Protein AF-A0AA39X619-F1 (afdb_monomer)

Secondary structure (DSSP, 8-state):
-HHHHHHHHHHHHHHHHHHHHHHTS--PPTTS-B-GGGTT-TTTTHHHHHHHHHHHS-HHHHHHHHHHHTT-SEEEE-----TTPPPEEEE--HHHHHHHHHT-TTT--S-HHHHHHHTTT-TTSGGG--S-HHHHHHTT-

Mean predicted aligned error: 6.31 Å

Nearest PDB structures (foldseek):
  7wzm-assembly1_A  TM=6.888E-01  e=2.756E-01  Streptomyces avermitilis

Structure (mmCIF, N/CA/C/O backbone):
data_AF-A0AA39X619-F1
#
_entry.id   AF-A0AA39X619-F1
#
loop_
_atom_site.group_PDB
_atom_site.id
_atom_site.type_symbol
_atom_site.label_atom_id
_atom_site.label_alt_id
_atom_site.label_comp_id
_atom_site.label_asym_id
_atom_site.label_entity_id
_atom_site.label_seq_id
_atom_site.pdbx_PDB_ins_code
_atom_site.Cartn_x
_atom_site.Cartn_y
_atom_site.Cartn_z
_atom_site.occupancy
_atom_site.B_iso_or_equiv
_atom_site.auth_seq_id
_atom_site.auth_comp_id
_atom_site.auth_asym_id
_atom_site.auth_atom_id
_atom_site.pdbx_PDB_model_num
ATOM 1 N N . MET A 1 1 ? 35.551 17.138 -31.105 1.00 70.56 1 MET A N 1
ATOM 2 C CA . MET A 1 1 ? 35.172 17.693 -29.784 1.00 70.56 1 MET A CA 1
ATOM 3 C C . MET A 1 1 ? 33.668 17.947 -29.674 1.00 70.56 1 MET A C 1
ATOM 5 O O . MET A 1 1 ? 33.064 17.443 -28.742 1.00 70.56 1 MET A O 1
ATOM 9 N N . ALA A 1 2 ? 33.024 18.641 -30.622 1.00 79.94 2 ALA A N 1
ATOM 10 C CA . ALA A 1 2 ? 31.563 18.831 -30.588 1.00 79.94 2 ALA A CA 1
ATOM 11 C C . ALA A 1 2 ? 30.763 17.514 -30.719 1.00 79.94 2 ALA A C 1
ATOM 13 O O . ALA A 1 2 ? 29.809 17.290 -29.982 1.00 79.94 2 ALA A O 1
ATOM 14 N N . SER A 1 3 ? 31.199 16.600 -31.594 1.00 82.56 3 SER A N 1
ATOM 15 C CA . SER A 1 3 ? 30.566 15.285 -31.784 1.00 82.56 3 SER A CA 1
ATOM 16 C C . SER A 1 3 ? 30.635 14.392 -30.539 1.00 82.56 3 SER A C 1
ATOM 18 O O . SER A 1 3 ? 29.656 13.738 -30.197 1.00 82.56 3 SER A O 1
ATOM 20 N N . THR A 1 4 ? 31.760 14.400 -29.818 1.00 89.94 4 THR A N 1
ATOM 21 C CA . THR A 1 4 ? 31.932 13.627 -28.579 1.00 89.94 4 THR A CA 1
ATOM 22 C C . THR A 1 4 ? 31.054 14.160 -27.448 1.00 89.94 4 THR A C 1
ATOM 24 O O . THR A 1 4 ? 30.480 13.365 -26.715 1.00 89.94 4 THR A O 1
ATOM 27 N N . ILE A 1 5 ? 30.891 15.485 -27.343 1.00 92.81 5 ILE A N 1
ATOM 28 C CA . ILE A 1 5 ? 29.998 16.123 -26.358 1.00 92.81 5 ILE A CA 1
ATOM 29 C C . ILE A 1 5 ? 28.525 15.804 -26.662 1.00 92.81 5 ILE A C 1
ATOM 31 O O . ILE A 1 5 ? 27.747 15.527 -25.755 1.00 92.81 5 ILE A O 1
ATOM 35 N N . LEU A 1 6 ? 28.130 15.796 -27.939 1.00 93.75 6 LEU A N 1
ATOM 36 C CA . LEU A 1 6 ? 26.762 15.442 -28.327 1.00 93.75 6 LEU A CA 1
ATOM 37 C C . LEU A 1 6 ? 26.424 13.989 -27.950 1.00 93.75 6 LEU A C 1
ATOM 39 O O . LEU A 1 6 ? 25.351 13.720 -27.411 1.00 93.75 6 LEU A O 1
ATOM 43 N N . ILE A 1 7 ? 27.356 13.060 -28.192 1.00 94.75 7 ILE A N 1
ATOM 44 C CA . ILE A 1 7 ? 27.177 11.642 -27.854 1.00 94.75 7 ILE A CA 1
ATOM 45 C C . ILE A 1 7 ? 27.055 11.457 -26.337 1.00 94.75 7 ILE A C 1
ATOM 47 O O . ILE A 1 7 ? 26.172 10.725 -25.898 1.00 94.75 7 ILE A O 1
ATOM 51 N N . THR A 1 8 ? 27.880 12.128 -25.525 1.00 95.31 8 THR A N 1
ATOM 52 C CA . THR A 1 8 ? 27.805 11.999 -24.058 1.00 95.31 8 THR A CA 1
ATOM 53 C C . THR A 1 8 ? 26.515 12.573 -23.477 1.00 95.31 8 THR A C 1
ATOM 55 O O . THR A 1 8 ? 25.942 11.990 -22.558 1.00 95.31 8 THR A O 1
ATOM 58 N N . ILE A 1 9 ? 26.013 13.685 -24.020 1.00 96.00 9 ILE A N 1
ATOM 59 C CA . ILE A 1 9 ? 24.719 14.245 -23.607 1.00 96.00 9 ILE A CA 1
ATOM 60 C C . ILE A 1 9 ? 23.586 13.275 -23.956 1.00 96.00 9 ILE A C 1
ATOM 62 O O . ILE A 1 9 ? 22.710 13.024 -23.126 1.00 96.00 9 ILE A O 1
ATOM 66 N N . LEU A 1 10 ? 23.612 12.694 -25.159 1.00 96.31 10 LEU A N 1
ATOM 67 C CA . LEU A 1 10 ? 22.587 11.751 -25.597 1.00 96.31 10 LEU A CA 1
ATOM 68 C C . LEU A 1 10 ? 22.575 10.481 -24.734 1.00 96.31 10 LEU A C 1
ATOM 70 O O . LEU A 1 10 ? 21.505 10.032 -24.324 1.00 96.31 10 LEU A O 1
ATOM 74 N N . THR A 1 11 ? 23.743 9.919 -24.409 1.00 95.69 11 THR A N 1
ATOM 75 C CA . THR A 1 11 ? 23.822 8.726 -23.553 1.00 95.69 11 THR A CA 1
ATOM 76 C C . THR A 1 11 ? 23.338 9.010 -22.134 1.00 95.69 11 THR A C 1
ATOM 78 O O . THR A 1 11 ? 22.587 8.203 -21.586 1.00 95.69 11 THR A O 1
ATOM 81 N N . 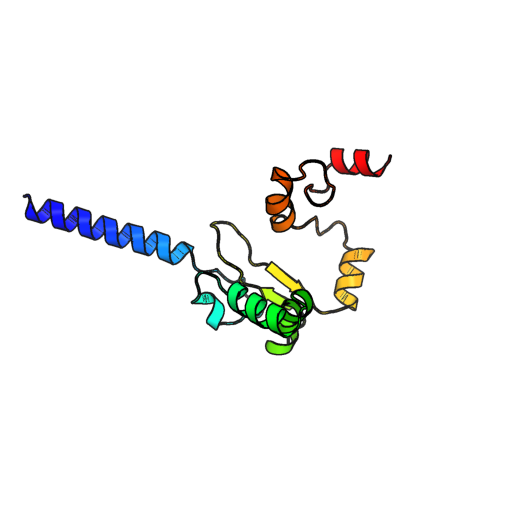LEU A 1 12 ? 23.681 10.168 -21.558 1.00 96.31 12 LEU A N 1
ATOM 82 C CA . LEU A 1 12 ? 23.172 10.592 -20.249 1.00 96.31 12 LEU A CA 1
ATOM 83 C C . LEU A 1 12 ? 21.654 10.779 -20.256 1.00 96.31 12 LEU A C 1
ATOM 85 O O . LEU A 1 12 ? 20.982 10.336 -19.326 1.00 96.31 12 LEU A O 1
ATOM 89 N N . LEU A 1 13 ? 21.098 11.380 -21.310 1.00 96.50 13 LEU A N 1
ATOM 90 C CA . LEU A 1 13 ? 19.654 11.565 -21.443 1.00 96.50 13 LEU A CA 1
ATOM 91 C C . LEU A 1 13 ? 18.919 10.218 -21.527 1.00 96.50 13 LEU A C 1
ATOM 93 O O . LEU A 1 13 ? 17.910 10.017 -20.850 1.00 96.50 13 LEU A O 1
ATOM 97 N N . ILE A 1 14 ? 19.438 9.268 -22.308 1.00 95.94 14 ILE A N 1
ATOM 98 C CA . ILE A 1 14 ? 18.871 7.915 -22.412 1.00 95.94 14 ILE A CA 1
ATOM 99 C C . ILE A 1 14 ? 18.977 7.179 -21.067 1.00 95.94 14 ILE A C 1
ATOM 101 O O . ILE A 1 14 ? 18.010 6.570 -20.607 1.00 95.94 14 ILE A O 1
ATOM 105 N N . ALA A 1 15 ? 20.120 7.263 -20.386 1.00 94.62 15 ALA A N 1
ATOM 106 C CA . ALA A 1 15 ? 20.297 6.647 -19.072 1.00 94.62 15 ALA A CA 1
ATOM 107 C C . ALA A 1 15 ? 19.33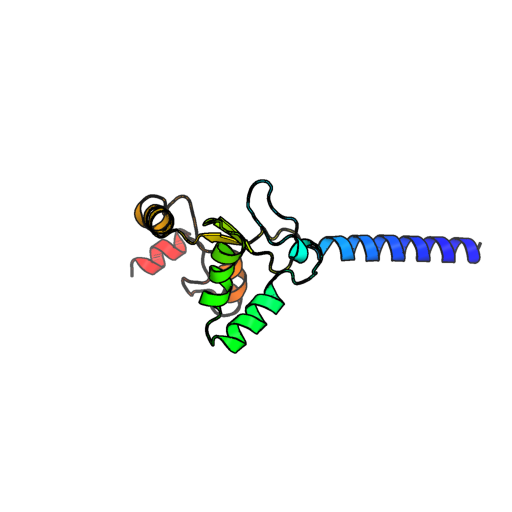5 7.243 -18.028 1.00 94.62 15 ALA A C 1
ATOM 109 O O . ALA A 1 15 ? 18.700 6.512 -17.270 1.00 94.62 15 ALA A O 1
ATOM 110 N N . PHE A 1 16 ? 19.166 8.566 -18.024 1.00 94.75 16 PHE A N 1
ATOM 111 C CA . PHE A 1 16 ? 18.264 9.254 -17.107 1.00 94.75 16 PHE A CA 1
ATOM 112 C C . PHE A 1 16 ? 16.797 8.905 -17.373 1.00 94.75 16 PHE A C 1
ATOM 114 O O . PHE A 1 16 ? 16.071 8.527 -16.454 1.00 94.75 16 PHE A O 1
ATOM 121 N N . THR A 1 17 ? 16.359 8.962 -18.633 1.00 92.31 17 THR A N 1
ATOM 122 C CA . THR A 1 17 ? 14.980 8.614 -19.006 1.00 92.31 17 THR A CA 1
ATOM 123 C C . THR A 1 17 ? 14.652 7.152 -18.719 1.00 92.31 17 THR A C 1
ATOM 125 O O . THR A 1 17 ? 13.589 6.874 -18.170 1.00 92.31 17 THR A O 1
ATOM 128 N N . THR A 1 18 ? 15.564 6.215 -18.992 1.00 90.56 18 THR A N 1
ATOM 129 C CA . THR A 1 18 ? 15.360 4.793 -18.658 1.00 90.56 18 THR A CA 1
ATOM 130 C C . THR A 1 18 ? 15.338 4.545 -17.149 1.00 90.56 18 THR A C 1
ATOM 132 O O . THR A 1 18 ? 14.521 3.751 -16.678 1.00 90.56 18 THR A O 1
ATOM 135 N N . TYR A 1 19 ? 16.172 5.243 -16.372 1.00 89.69 19 TYR A N 1
ATOM 136 C CA . TYR A 1 19 ? 16.134 5.195 -14.909 1.00 89.69 19 TYR A CA 1
ATOM 137 C C . TYR A 1 19 ? 14.796 5.704 -14.358 1.00 89.69 19 TYR A C 1
ATOM 139 O O . TYR A 1 19 ? 14.180 5.025 -13.534 1.00 89.69 19 TYR A O 1
ATOM 147 N N . LEU A 1 20 ? 14.309 6.851 -14.847 1.00 87.25 20 LEU A N 1
ATOM 148 C CA . LEU A 1 20 ? 12.990 7.371 -14.480 1.00 87.25 20 LEU A CA 1
ATOM 149 C C . LEU A 1 20 ? 11.903 6.365 -14.848 1.00 87.25 20 LEU A C 1
ATOM 151 O O . LEU A 1 20 ? 11.110 6.009 -13.983 1.00 87.25 20 LEU A O 1
ATOM 155 N N . PHE A 1 21 ? 11.920 5.855 -16.084 1.00 85.69 21 PHE A N 1
ATOM 156 C CA . PHE A 1 21 ? 10.922 4.922 -16.602 1.00 85.69 21 PHE A CA 1
ATOM 157 C C . PHE A 1 21 ? 10.810 3.653 -15.750 1.00 85.69 21 PHE A C 1
ATOM 159 O O . PHE A 1 21 ? 9.707 3.234 -15.409 1.00 85.69 21 PHE A O 1
ATOM 166 N N . LYS A 1 22 ? 11.942 3.084 -15.312 1.00 83.44 22 LYS A N 1
ATOM 167 C CA . LYS A 1 22 ? 11.953 1.914 -14.419 1.00 83.44 22 LYS A CA 1
ATOM 168 C C . LYS A 1 22 ? 11.281 2.177 -13.068 1.00 83.44 22 LYS A C 1
ATOM 170 O O . LYS A 1 22 ? 10.694 1.255 -12.515 1.00 83.44 22 LYS A O 1
ATOM 175 N N . ARG A 1 23 ? 11.322 3.409 -12.545 1.00 82.38 23 ARG A N 1
ATOM 176 C CA . ARG A 1 23 ? 10.687 3.759 -11.258 1.00 82.38 23 ARG A CA 1
ATOM 177 C C . ARG A 1 23 ? 9.165 3.898 -11.336 1.00 82.38 23 ARG A C 1
ATOM 179 O O . ARG A 1 23 ? 8.527 3.873 -10.286 1.00 82.38 23 ARG A O 1
ATOM 186 N N . LEU A 1 24 ? 8.586 4.026 -12.535 1.00 80.38 24 LEU A N 1
ATOM 187 C CA . LEU A 1 24 ? 7.126 4.047 -12.695 1.00 80.38 24 LEU A CA 1
ATOM 188 C C . LEU A 1 24 ? 6.492 2.664 -12.501 1.00 80.38 24 LEU A C 1
ATOM 190 O O . LEU A 1 24 ? 5.295 2.582 -12.231 1.00 80.38 24 LEU A O 1
ATOM 194 N N . PHE A 1 25 ? 7.263 1.582 -12.633 1.00 83.06 25 PHE A N 1
ATOM 195 C CA . PHE A 1 25 ? 6.723 0.234 -12.492 1.00 83.06 25 PHE A CA 1
ATOM 196 C C . PHE A 1 25 ? 6.635 -0.191 -11.024 1.00 83.06 25 PHE A C 1
ATOM 198 O O . PHE A 1 25 ? 7.554 0.076 -10.245 1.00 83.06 25 PHE A O 1
ATOM 205 N N . PRO A 1 26 ? 5.538 -0.859 -10.630 1.00 79.19 26 PRO A N 1
ATOM 206 C CA . PRO A 1 26 ? 5.370 -1.356 -9.275 1.00 79.19 26 PRO A CA 1
ATOM 207 C C . PRO A 1 26 ? 6.347 -2.496 -8.975 1.00 79.19 26 PRO A C 1
ATOM 209 O O . PRO A 1 26 ? 6.526 -3.404 -9.785 1.00 79.19 26 PRO A O 1
ATOM 212 N N . VAL A 1 27 ? 6.942 -2.464 -7.780 1.00 83.06 27 VAL A N 1
ATOM 213 C CA . VAL A 1 27 ? 7.777 -3.551 -7.256 1.00 83.06 27 VAL A CA 1
ATOM 214 C C . VAL A 1 27 ? 6.918 -4.397 -6.310 1.00 83.06 27 VAL A C 1
ATOM 216 O O . VAL A 1 27 ? 6.535 -3.897 -5.249 1.00 83.06 27 VAL A O 1
ATOM 219 N N . PRO A 1 28 ? 6.564 -5.641 -6.677 1.00 87.88 28 PRO A N 1
ATOM 220 C CA . PRO A 1 28 ? 5.746 -6.496 -5.827 1.00 87.88 28 PRO A CA 1
ATOM 221 C C . PRO A 1 28 ? 6.548 -7.018 -4.628 1.00 87.88 28 PRO A C 1
ATOM 223 O O . PRO A 1 28 ? 7.750 -7.272 -4.723 1.00 87.88 28 PRO A O 1
ATOM 226 N N . LEU A 1 29 ? 5.865 -7.235 -3.506 1.00 88.94 29 LEU A N 1
ATOM 227 C CA . LEU A 1 29 ? 6.407 -7.960 -2.361 1.00 88.94 29 LEU A CA 1
ATOM 228 C C . LEU A 1 29 ? 6.618 -9.440 -2.717 1.00 88.94 29 LEU A C 1
ATOM 230 O O . LEU A 1 29 ? 5.808 -10.017 -3.450 1.00 88.94 29 LEU A O 1
ATOM 234 N N . PRO A 1 30 ? 7.668 -10.087 -2.191 1.00 87.62 30 PRO A N 1
ATOM 235 C CA . PRO A 1 30 ? 7.828 -11.526 -2.341 1.00 87.62 30 PRO A CA 1
ATOM 236 C C . PRO A 1 30 ? 6.705 -12.277 -1.603 1.00 87.62 30 PRO A C 1
ATOM 238 O O . PRO A 1 30 ? 6.116 -11.764 -0.654 1.00 87.62 30 PRO A O 1
ATOM 241 N N . ALA A 1 31 ? 6.425 -13.507 -2.036 1.00 90.38 31 ALA A N 1
ATOM 242 C CA . ALA A 1 31 ? 5.475 -14.454 -1.433 1.00 90.38 31 ALA A CA 1
ATOM 243 C C . ALA A 1 31 ? 3.970 -14.112 -1.489 1.00 90.38 31 ALA A C 1
ATOM 245 O O . ALA A 1 31 ? 3.162 -15.026 -1.344 1.00 90.38 31 ALA A O 1
ATOM 246 N N . ILE A 1 32 ? 3.561 -12.864 -1.751 1.00 93.38 32 ILE A N 1
ATOM 247 C CA . ILE A 1 32 ? 2.133 -12.520 -1.882 1.00 93.38 32 ILE A CA 1
ATOM 248 C C . ILE A 1 32 ? 1.710 -12.550 -3.365 1.00 93.38 32 ILE A C 1
ATOM 250 O O . ILE A 1 32 ? 2.349 -11.887 -4.192 1.00 93.38 32 ILE A O 1
ATOM 254 N N . PRO A 1 33 ? 0.630 -13.266 -3.735 1.00 94.25 33 PRO A N 1
ATOM 255 C CA . PRO A 1 33 ? 0.137 -13.307 -5.110 1.00 94.25 33 PRO A CA 1
ATOM 256 C C . PRO A 1 33 ? -0.209 -11.922 -5.663 1.00 94.25 33 PRO A C 1
ATOM 258 O O . PRO A 1 33 ? -0.777 -11.080 -4.969 1.00 94.25 33 PRO A O 1
ATOM 261 N N . HIS A 1 34 ? 0.109 -11.693 -6.933 1.00 92.38 34 HIS A N 1
ATOM 262 C CA . HIS A 1 34 ? -0.222 -10.472 -7.663 1.00 92.38 34 HIS A CA 1
ATOM 263 C C . HIS A 1 34 ? -0.447 -10.795 -9.143 1.00 92.38 34 HIS A C 1
ATOM 265 O O . HIS A 1 34 ? -0.035 -11.848 -9.633 1.00 92.38 34 HIS A O 1
ATOM 271 N N . ASP A 1 35 ? -1.094 -9.890 -9.875 1.00 90.62 35 ASP A N 1
ATOM 272 C CA . ASP A 1 35 ? -1.239 -10.034 -11.323 1.00 90.62 35 ASP A CA 1
ATOM 273 C C . ASP A 1 35 ? 0.097 -9.735 -12.021 1.00 90.62 35 ASP A C 1
ATOM 275 O O . ASP A 1 35 ? 0.566 -8.595 -12.030 1.00 90.62 35 ASP A O 1
ATOM 279 N N . VAL A 1 36 ? 0.700 -10.758 -12.631 1.00 89.69 36 VAL A N 1
ATOM 280 C CA . VAL A 1 36 ? 2.001 -10.668 -13.321 1.00 89.69 36 VAL A CA 1
ATOM 281 C C . VAL A 1 36 ? 1.975 -9.612 -14.432 1.00 89.69 36 VAL A C 1
ATOM 283 O O . VAL A 1 36 ? 2.960 -8.911 -14.660 1.00 89.69 36 VAL A O 1
ATOM 286 N N . ALA A 1 37 ? 0.825 -9.418 -15.087 1.00 87.75 37 ALA A N 1
ATOM 287 C CA . ALA A 1 37 ? 0.687 -8.409 -16.134 1.00 87.75 37 ALA A CA 1
ATOM 288 C C . ALA A 1 37 ? 0.803 -6.971 -15.598 1.00 87.75 37 ALA A C 1
ATOM 290 O O . ALA A 1 37 ? 1.080 -6.044 -16.360 1.00 87.75 37 ALA A O 1
ATOM 291 N N . SER A 1 38 ? 0.585 -6.769 -14.300 1.00 86.50 38 SER A N 1
ATOM 292 C CA . SER A 1 38 ? 0.541 -5.450 -13.668 1.00 86.50 38 SER A CA 1
ATOM 293 C C . SER A 1 38 ? 1.926 -4.897 -13.344 1.00 86.50 38 SER A C 1
ATOM 295 O O . SER A 1 38 ? 2.080 -3.682 -13.271 1.00 86.50 38 SER A O 1
ATOM 297 N N . VAL A 1 39 ? 2.946 -5.756 -13.260 1.00 86.56 39 VAL A N 1
ATOM 298 C CA . VAL A 1 39 ? 4.359 -5.355 -13.116 1.00 86.56 39 VAL A CA 1
ATOM 299 C C . VAL A 1 39 ? 4.861 -4.613 -14.358 1.00 86.56 39 VAL A C 1
ATOM 301 O O . VAL A 1 39 ? 5.715 -3.738 -14.264 1.00 86.56 39 VAL A O 1
ATOM 304 N N . HIS A 1 40 ? 4.284 -4.900 -15.526 1.00 85.44 40 HIS A N 1
ATOM 305 C CA . HIS A 1 40 ? 4.652 -4.283 -16.803 1.00 85.44 40 HIS A CA 1
ATOM 306 C C . HIS A 1 40 ? 3.769 -3.091 -17.193 1.00 85.44 40 HIS A C 1
ATOM 308 O O . HIS A 1 40 ? 3.857 -2.599 -18.318 1.00 85.44 40 HIS A O 1
ATOM 314 N N . ARG A 1 41 ? 2.901 -2.614 -16.292 1.00 85.94 41 ARG A N 1
ATOM 315 C CA . ARG A 1 41 ? 2.004 -1.481 -16.549 1.00 85.94 41 ARG A CA 1
ATOM 316 C C . ARG A 1 41 ? 2.360 -0.317 -15.624 1.00 85.94 41 ARG A C 1
ATOM 318 O O . ARG A 1 41 ? 2.371 -0.516 -14.413 1.00 85.94 41 ARG A O 1
ATOM 325 N N . PRO A 1 42 ? 2.557 0.909 -16.143 1.00 79.44 42 PRO A N 1
ATOM 326 C CA . PRO A 1 42 ? 2.911 2.060 -15.304 1.00 79.44 42 PRO A CA 1
ATOM 327 C C . PRO A 1 42 ? 1.810 2.409 -14.288 1.00 79.44 42 PRO A C 1
ATOM 329 O O . PRO A 1 42 ? 2.102 2.803 -13.167 1.00 79.44 42 PRO A O 1
ATOM 332 N N . PHE A 1 43 ? 0.540 2.190 -14.647 1.00 81.31 43 PHE A N 1
ATOM 333 C CA . PHE A 1 43 ? -0.612 2.368 -13.750 1.00 81.31 43 PHE A CA 1
ATOM 334 C C . PHE A 1 43 ? -1.088 1.063 -13.090 1.00 81.31 43 PHE A C 1
ATOM 336 O O . PHE A 1 43 ? -2.154 1.031 -12.472 1.00 81.31 43 PHE A O 1
ATOM 343 N N . GLY A 1 44 ? -0.337 -0.028 -13.279 1.00 85.19 44 GLY A N 1
ATOM 344 C CA . GLY A 1 44 ? -0.669 -1.364 -12.796 1.00 85.19 44 GLY A CA 1
ATOM 345 C C . GLY A 1 44 ? -2.116 -1.784 -13.089 1.00 85.19 44 GLY A C 1
ATOM 346 O O . GLY A 1 44 ? -2.520 -1.923 -14.248 1.00 85.19 44 GLY A O 1
ATOM 347 N N . GLU A 1 45 ? -2.897 -1.994 -12.032 1.00 84.38 45 GLU A N 1
ATOM 348 C CA . GLU A 1 45 ? -4.275 -2.494 -12.057 1.00 84.38 45 GLU A CA 1
ATOM 349 C C . GLU A 1 45 ? -5.348 -1.409 -12.046 1.00 84.38 45 GLU A C 1
ATOM 351 O O . GLU A 1 45 ? -6.517 -1.711 -12.308 1.00 84.38 45 GLU A O 1
ATOM 356 N N . ALA A 1 46 ? -4.975 -0.149 -11.804 1.00 84.19 46 ALA A N 1
ATOM 357 C CA . ALA A 1 46 ? -5.931 0.945 -11.668 1.00 84.19 46 ALA A CA 1
ATOM 358 C C . ALA A 1 46 ? -6.865 1.094 -12.891 1.00 84.19 46 ALA A C 1
ATOM 360 O O . ALA A 1 46 ? -8.080 1.182 -12.693 1.00 84.19 46 ALA A O 1
ATOM 361 N N . PRO A 1 47 ? -6.384 1.038 -14.155 1.00 85.94 47 PRO A N 1
ATOM 362 C CA . PRO A 1 47 ? -7.265 1.155 -15.319 1.00 85.94 47 PRO A CA 1
ATOM 363 C C . PRO A 1 47 ? -8.273 0.005 -15.429 1.00 85.94 47 PRO A C 1
ATOM 365 O O . PRO A 1 47 ? -9.416 0.218 -15.829 1.00 85.94 47 PRO A O 1
ATOM 368 N N . ARG A 1 48 ? -7.864 -1.214 -15.050 1.00 84.88 48 ARG A N 1
ATOM 369 C CA . ARG A 1 48 ? -8.721 -2.406 -15.100 1.00 84.88 48 ARG A CA 1
ATOM 370 C C . ARG A 1 48 ? -9.795 -2.368 -14.022 1.00 84.88 48 ARG A C 1
ATOM 372 O O . ARG A 1 48 ? -10.943 -2.692 -14.298 1.00 84.88 48 ARG A O 1
ATOM 379 N N . VAL A 1 49 ? -9.438 -1.972 -12.803 1.00 85.88 49 VAL A N 1
ATOM 380 C CA . VAL A 1 49 ? -10.421 -1.822 -11.725 1.00 85.88 49 VAL A CA 1
ATOM 381 C C . VAL A 1 49 ? -11.386 -0.685 -12.023 1.00 85.88 49 VAL A C 1
ATOM 383 O O . VAL A 1 49 ? -12.580 -0.845 -11.799 1.00 85.88 49 VAL A O 1
ATOM 386 N N . LYS A 1 50 ? -10.912 0.418 -12.615 1.00 86.94 50 LYS A N 1
ATOM 387 C CA . LYS A 1 50 ? -11.786 1.501 -13.073 1.00 8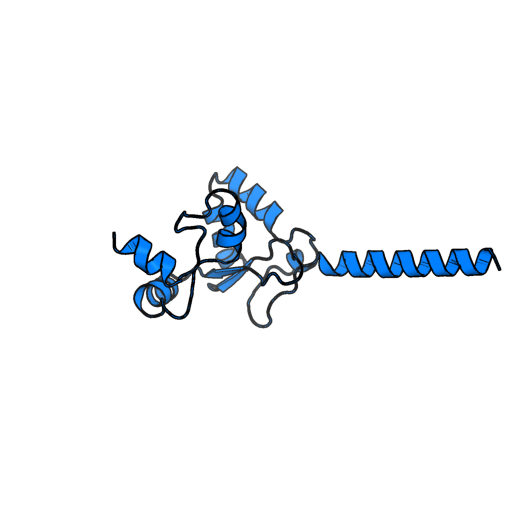6.94 50 LYS A CA 1
ATOM 388 C C . LYS A 1 50 ? -12.790 1.016 -14.119 1.00 86.94 50 LYS A C 1
ATOM 390 O O . LYS A 1 50 ? -13.975 1.295 -13.982 1.00 86.94 50 LYS A O 1
ATOM 395 N N . SER A 1 51 ? -12.342 0.288 -15.143 1.00 87.50 51 SER A N 1
ATOM 396 C CA . SER A 1 51 ? -13.245 -0.201 -16.192 1.00 87.50 51 SER A CA 1
ATOM 397 C C . SER A 1 51 ? -14.234 -1.243 -15.672 1.00 87.50 51 SER A C 1
ATOM 399 O O . SER A 1 51 ? -15.397 -1.230 -16.069 1.00 87.50 51 SER A O 1
ATOM 401 N N . LEU A 1 52 ? -13.806 -2.113 -14.753 1.00 84.56 52 LEU A N 1
ATOM 402 C CA . LEU A 1 52 ? -14.691 -3.079 -14.111 1.00 84.56 52 LEU A CA 1
ATOM 403 C C . LEU A 1 52 ? -15.711 -2.377 -13.206 1.00 84.56 52 LEU A C 1
ATOM 405 O O . LEU A 1 52 ? -16.899 -2.627 -13.355 1.00 84.56 52 LEU A O 1
ATOM 409 N N . GLY A 1 53 ? -15.269 -1.441 -12.363 1.00 86.50 53 GLY A N 1
ATOM 410 C CA . GLY A 1 53 ? -16.137 -0.647 -11.492 1.00 86.50 53 GLY A CA 1
ATOM 411 C C . GLY A 1 53 ? -17.150 0.204 -12.260 1.00 86.50 53 GLY A C 1
ATOM 412 O O . GLY A 1 53 ? -18.276 0.366 -11.810 1.00 86.50 53 GLY A O 1
ATOM 413 N N . GLN A 1 54 ? -16.801 0.694 -13.453 1.00 87.56 54 GLN A N 1
ATOM 414 C CA . GLN A 1 54 ? -17.751 1.379 -14.339 1.00 87.56 54 GLN A CA 1
ATOM 415 C C . GLN A 1 54 ? -18.835 0.443 -14.886 1.00 87.56 54 GLN A C 1
ATOM 417 O O . GLN A 1 54 ? -19.962 0.880 -15.078 1.00 87.56 54 GLN A O 1
ATOM 422 N N . ARG A 1 55 ? -18.507 -0.830 -15.142 1.00 85.81 55 ARG A N 1
ATOM 423 C CA . ARG A 1 55 ? -19.468 -1.831 -15.633 1.00 85.81 55 ARG A CA 1
ATOM 424 C C . ARG A 1 55 ? -20.361 -2.373 -14.524 1.00 85.81 55 ARG A C 1
ATOM 426 O O . ARG A 1 55 ? -21.529 -2.639 -14.768 1.00 85.81 55 ARG A O 1
ATOM 433 N N . THR A 1 56 ? -19.802 -2.574 -13.334 1.00 83.38 56 THR A N 1
ATOM 434 C CA . THR A 1 56 ? -20.524 -3.113 -12.173 1.00 83.38 56 THR A CA 1
ATOM 435 C C . THR A 1 56 ? -21.197 -2.030 -11.336 1.00 83.38 56 THR A C 1
ATOM 437 O O . THR A 1 56 ? -21.942 -2.365 -10.428 1.00 83.38 56 THR A O 1
ATOM 440 N N . HIS A 1 57 ? -20.909 -0.751 -11.602 1.00 84.75 57 HIS A N 1
ATOM 441 C CA . HIS A 1 57 ? -21.218 0.388 -10.727 1.00 84.75 57 HIS A CA 1
ATOM 442 C C . HIS A 1 57 ? -20.650 0.259 -9.299 1.00 84.75 57 HIS A C 1
ATOM 444 O O . HIS A 1 57 ? -21.011 1.027 -8.411 1.00 84.75 57 HIS A O 1
ATOM 450 N N . GLU A 1 58 ? -19.704 -0.663 -9.085 1.00 86.56 58 GLU A N 1
ATOM 451 C CA . GLU A 1 58 ? -19.133 -0.981 -7.777 1.00 86.56 58 GLU A CA 1
ATOM 452 C C . GLU A 1 58 ? -17.620 -1.198 -7.873 1.00 86.56 58 GLU A C 1
ATOM 454 O O . GLU A 1 58 ? -17.124 -2.281 -8.204 1.00 86.56 58 GLU A O 1
ATOM 459 N N . THR A 1 59 ? -16.857 -0.155 -7.549 1.00 82.19 59 THR A N 1
ATOM 460 C CA . THR A 1 59 ? -15.387 -0.209 -7.546 1.00 82.19 59 THR A CA 1
ATOM 461 C C . THR A 1 59 ? -14.846 -1.147 -6.464 1.00 82.19 59 THR A C 1
ATOM 463 O O . THR A 1 59 ? -13.839 -1.814 -6.683 1.00 82.19 59 THR A O 1
ATOM 466 N N . SER A 1 60 ? -15.511 -1.245 -5.309 1.00 82.62 60 SER A N 1
ATOM 467 C CA . SER A 1 60 ? -15.124 -2.154 -4.219 1.00 82.62 60 SER A CA 1
ATOM 468 C C . SER A 1 60 ? -15.195 -3.619 -4.655 1.00 82.62 60 SER A C 1
ATOM 470 O O . SER A 1 60 ? -14.228 -4.359 -4.478 1.00 82.62 60 SER A O 1
ATOM 472 N N . ALA A 1 61 ? -16.285 -4.019 -5.313 1.00 85.12 61 ALA A N 1
ATOM 473 C CA . ALA A 1 61 ? -16.432 -5.358 -5.873 1.00 85.12 61 ALA A CA 1
ATOM 474 C C . ALA A 1 61 ? -15.344 -5.658 -6.918 1.00 85.12 61 ALA A C 1
ATOM 476 O O . ALA A 1 61 ? -14.799 -6.760 -6.949 1.00 85.12 61 ALA A O 1
ATOM 477 N N . ALA A 1 62 ? -14.966 -4.665 -7.730 1.00 84.56 62 ALA A N 1
ATOM 478 C CA . AL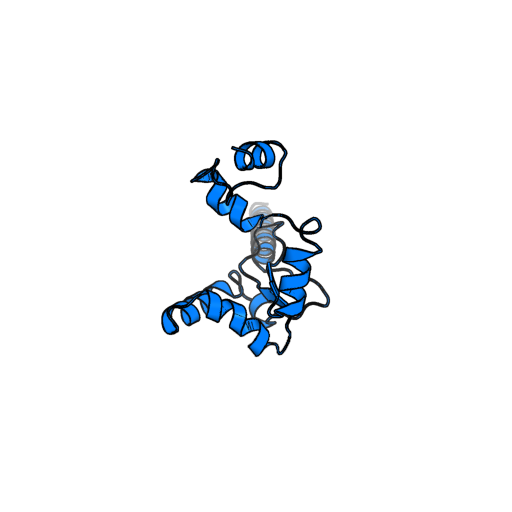A A 1 62 ? -13.899 -4.799 -8.721 1.00 84.56 62 ALA A CA 1
ATOM 479 C C . ALA A 1 62 ? -12.503 -5.023 -8.104 1.00 84.56 62 ALA A C 1
ATOM 481 O O . ALA A 1 62 ? -11.670 -5.717 -8.694 1.00 84.56 62 ALA A O 1
ATOM 482 N N . VAL A 1 63 ? -12.248 -4.448 -6.926 1.00 84.81 63 VAL A N 1
ATOM 483 C CA . VAL A 1 63 ? -11.017 -4.655 -6.146 1.00 84.81 63 VAL A CA 1
ATOM 484 C C . VAL A 1 63 ? -11.023 -6.051 -5.515 1.00 84.81 63 VAL A C 1
ATOM 486 O O . VAL A 1 63 ? -10.085 -6.819 -5.710 1.00 84.81 63 VAL A O 1
ATOM 489 N N . VAL A 1 64 ? -12.110 -6.431 -4.839 1.00 86.44 64 VAL A N 1
ATOM 490 C CA . VAL A 1 64 ? -12.238 -7.744 -4.175 1.00 86.44 64 VAL A CA 1
ATOM 491 C C . VAL A 1 64 ? -12.235 -8.903 -5.179 1.00 86.44 64 VAL A C 1
ATOM 493 O O . VAL A 1 64 ? -11.695 -9.974 -4.907 1.00 86.44 64 VAL A O 1
ATOM 496 N N . ALA A 1 65 ? -12.740 -8.686 -6.397 1.00 88.06 65 ALA A N 1
ATOM 497 C CA . ALA A 1 65 ? -12.693 -9.676 -7.471 1.00 88.06 65 ALA A CA 1
ATOM 498 C C . ALA A 1 65 ? -11.264 -10.148 -7.817 1.00 88.06 65 ALA A C 1
ATOM 500 O O . ALA A 1 65 ? -11.113 -11.217 -8.415 1.00 88.06 65 ALA A O 1
ATOM 501 N N . GLN A 1 66 ? -10.215 -9.409 -7.425 1.00 89.00 66 GLN A N 1
ATOM 502 C CA . GLN A 1 66 ? -8.832 -9.870 -7.586 1.00 89.00 66 GLN A CA 1
ATOM 503 C C . GLN A 1 66 ? -8.495 -11.097 -6.754 1.00 89.00 66 GLN A C 1
ATOM 505 O O . GLN A 1 66 ? -7.813 -11.990 -7.259 1.00 89.00 66 GLN A O 1
ATOM 510 N N . CYS A 1 67 ? -9.008 -11.180 -5.527 1.00 92.12 67 CYS A N 1
ATOM 511 C CA . CYS A 1 6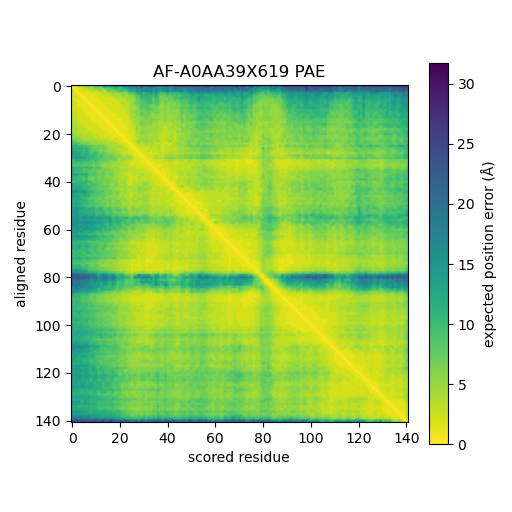7 ? -8.803 -12.335 -4.658 1.00 92.12 67 CYS A CA 1
ATOM 512 C C . CYS A 1 67 ? -9.351 -13.606 -5.319 1.00 92.12 67 CYS A C 1
ATOM 514 O O . CYS A 1 67 ? -8.673 -14.631 -5.394 1.00 92.12 67 CYS A O 1
ATOM 516 N N . ARG A 1 68 ? -10.540 -13.498 -5.929 1.00 91.12 68 ARG A N 1
ATOM 517 C CA . ARG A 1 68 ? -11.163 -14.587 -6.696 1.00 91.12 68 ARG A CA 1
ATOM 518 C C . ARG A 1 68 ? -10.364 -14.941 -7.949 1.00 91.12 68 ARG A C 1
ATOM 520 O O . ARG A 1 68 ? -10.133 -16.117 -8.204 1.00 91.12 68 ARG A O 1
ATOM 527 N N . LYS A 1 69 ? -9.898 -13.940 -8.709 1.00 91.19 69 LYS A N 1
ATOM 528 C CA . LYS A 1 69 ? -9.076 -14.148 -9.916 1.00 91.19 69 LYS A CA 1
ATOM 529 C C . LYS A 1 69 ? -7.792 -14.926 -9.610 1.00 91.19 69 LYS A C 1
ATOM 531 O O . LYS A 1 69 ? -7.412 -15.791 -10.391 1.00 91.19 69 LYS A O 1
ATOM 536 N N . LEU A 1 70 ? -7.119 -14.597 -8.510 1.00 93.06 70 LEU A N 1
ATOM 537 C CA . LEU A 1 70 ? -5.840 -15.199 -8.123 1.00 93.06 70 LEU A CA 1
ATOM 538 C C . LEU A 1 70 ? -6.001 -16.404 -7.184 1.00 93.06 70 LEU A C 1
ATOM 540 O O . LEU A 1 70 ? -4.997 -16.957 -6.748 1.00 93.06 70 LEU A O 1
ATOM 544 N N . SER A 1 71 ? -7.241 -16.814 -6.884 1.00 94.19 71 SER A N 1
ATOM 545 C CA . SER A 1 71 ? -7.561 -17.913 -5.958 1.00 94.19 71 SER A CA 1
ATOM 546 C C . SER A 1 71 ? -6.833 -17.799 -4.611 1.00 94.19 71 SER A C 1
ATOM 548 O O . SER A 1 71 ? -6.388 -18.793 -4.046 1.00 94.19 71 SER A O 1
ATOM 550 N N . SER A 1 72 ? -6.696 -16.572 -4.104 1.00 94.88 72 SER A N 1
ATOM 551 C CA . SER A 1 72 ? -6.003 -16.275 -2.852 1.00 94.88 72 SER A CA 1
ATOM 552 C C . SER A 1 72 ? -6.801 -15.259 -2.041 1.00 94.88 72 SER A C 1
ATOM 554 O O . SER A 1 72 ? -7.233 -14.253 -2.607 1.00 94.88 72 SER A O 1
ATOM 556 N N . PRO A 1 73 ? -6.972 -15.465 -0.722 1.00 94.19 73 PRO A N 1
ATOM 557 C CA . PRO A 1 73 ? -7.637 -14.493 0.138 1.00 94.19 73 PRO A CA 1
ATOM 558 C C . PRO A 1 73 ? -6.791 -13.236 0.360 1.00 94.19 73 PRO A C 1
ATOM 560 O O . PRO A 1 73 ? -7.339 -12.218 0.757 1.00 94.19 73 PRO A O 1
ATOM 563 N N . LEU A 1 74 ? -5.477 -13.291 0.124 1.00 95.31 74 LEU A N 1
ATOM 564 C CA . LEU A 1 74 ? -4.565 -12.155 0.246 1.00 95.31 74 LEU A CA 1
ATOM 565 C C . LEU A 1 74 ? -3.838 -11.940 -1.081 1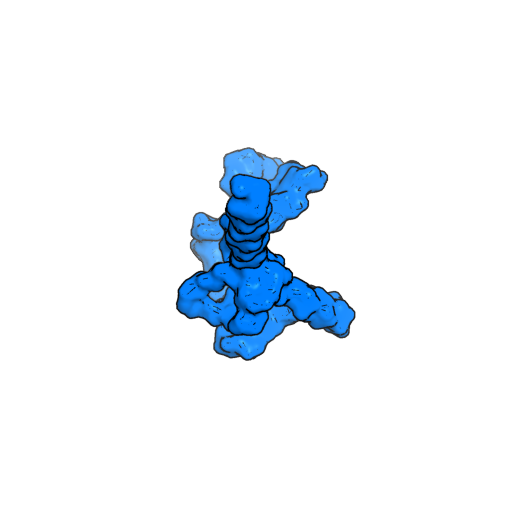.00 95.31 74 LEU A C 1
ATOM 567 O O . LEU A 1 74 ? -3.155 -12.843 -1.573 1.00 95.31 74 LEU A O 1
ATOM 571 N N . VAL A 1 75 ? -3.976 -10.750 -1.658 1.00 94.94 75 VAL A N 1
ATOM 572 C CA . VAL A 1 75 ? -3.358 -10.393 -2.943 1.00 94.94 75 VAL A CA 1
ATOM 573 C C . VAL A 1 75 ? -2.784 -8.982 -2.911 1.00 94.94 75 VAL A C 1
ATOM 575 O O . VAL A 1 75 ? -3.238 -8.131 -2.145 1.00 94.94 75 VAL A O 1
ATOM 578 N N . GLN A 1 76 ? -1.797 -8.715 -3.763 1.00 92.25 76 GLN A N 1
ATOM 579 C CA . GLN A 1 76 ? -1.250 -7.373 -3.941 1.00 92.25 76 GLN A CA 1
ATOM 580 C C . GLN A 1 76 ? -1.959 -6.642 -5.073 1.00 92.25 76 GLN A C 1
ATOM 582 O O . GLN A 1 76 ? -2.023 -7.121 -6.205 1.00 92.25 76 GLN A O 1
ATOM 587 N N . PHE A 1 77 ? -2.409 -5.439 -4.757 1.00 89.62 77 PHE A N 1
ATOM 588 C CA . PHE A 1 77 ? -3.015 -4.491 -5.664 1.00 89.62 77 PHE A CA 1
ATOM 589 C C . PHE A 1 77 ? -1.990 -3.439 -6.076 1.00 89.62 77 PHE A C 1
ATOM 591 O O . PHE A 1 77 ? -1.610 -2.547 -5.310 1.00 89.62 77 PHE A O 1
ATOM 598 N N . LEU A 1 78 ? -1.510 -3.567 -7.309 1.00 88.31 78 LEU A N 1
ATOM 599 C CA . LEU A 1 78 ? -0.441 -2.728 -7.841 1.00 88.31 78 LEU A CA 1
ATOM 600 C C . LEU A 1 78 ? -1.065 -1.515 -8.548 1.00 88.31 78 LEU A C 1
ATOM 602 O O . LEU A 1 78 ? -1.471 -1.637 -9.694 1.00 88.31 78 LEU A O 1
ATOM 606 N N . ILE A 1 79 ? -1.181 -0.349 -7.900 1.00 78.00 79 ILE A N 1
ATOM 607 C CA . ILE A 1 79 ? -1.924 0.822 -8.436 1.00 78.00 79 ILE A CA 1
ATOM 608 C C . ILE A 1 79 ? -1.086 2.046 -8.808 1.00 78.00 79 ILE A C 1
ATOM 610 O O . ILE A 1 79 ? -1.615 3.151 -8.825 1.00 78.00 79 ILE A O 1
ATOM 614 N N . THR A 1 80 ? 0.164 1.840 -9.230 1.00 67.44 80 THR A N 1
ATOM 615 C CA . THR A 1 80 ? 1.204 2.849 -9.559 1.00 67.44 80 THR A CA 1
ATOM 616 C C . THR A 1 80 ? 2.254 2.915 -8.458 1.00 67.44 80 THR A C 1
ATOM 618 O O . THR A 1 80 ? 1.926 3.039 -7.282 1.00 67.44 80 THR A O 1
ATOM 621 N N . SER A 1 81 ? 3.525 2.860 -8.858 1.00 57.88 81 SER A N 1
ATOM 622 C CA . SER A 1 81 ? 4.666 3.141 -7.988 1.00 57.88 81 SER A CA 1
ATOM 623 C C . SER A 1 81 ? 4.949 4.639 -8.030 1.00 57.88 81 SER A C 1
ATOM 625 O O . SER A 1 81 ? 5.594 5.134 -8.955 1.00 57.88 81 SER A O 1
ATOM 627 N N . LEU A 1 82 ? 4.481 5.384 -7.024 1.00 61.59 82 LE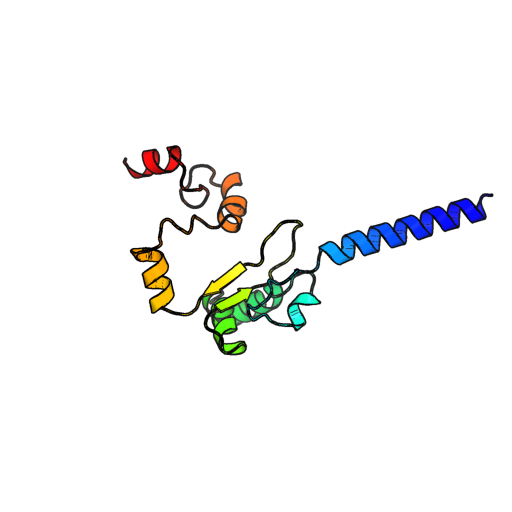U A N 1
ATOM 628 C CA . LEU A 1 82 ? 5.281 6.533 -6.609 1.00 61.59 82 LEU A CA 1
ATOM 629 C C . LEU A 1 82 ? 6.505 5.987 -5.861 1.00 61.59 82 LEU A C 1
ATOM 631 O O . LEU A 1 82 ? 6.374 5.015 -5.108 1.00 61.59 82 LEU A O 1
ATOM 635 N N . PRO A 1 83 ? 7.695 6.585 -6.021 1.00 57.38 83 PRO A N 1
ATOM 636 C CA . PRO A 1 83 ? 8.875 6.117 -5.313 1.00 57.38 83 PRO A CA 1
ATOM 637 C C . PRO A 1 83 ? 8.624 6.070 -3.799 1.00 57.38 83 PRO A C 1
ATOM 639 O O . PRO A 1 83 ? 8.290 7.087 -3.199 1.00 57.38 83 PRO A O 1
ATOM 642 N N . GLY A 1 84 ? 8.774 4.890 -3.190 1.00 60.78 84 GLY A N 1
ATOM 643 C CA . GLY A 1 84 ? 8.541 4.683 -1.754 1.00 60.78 84 GLY A CA 1
ATOM 644 C C . GLY A 1 84 ? 7.104 4.318 -1.363 1.00 60.78 84 GLY A C 1
ATOM 645 O O . GLY A 1 84 ? 6.820 4.211 -0.173 1.00 60.78 84 GLY A O 1
ATOM 646 N N . THR A 1 85 ? 6.199 4.101 -2.322 1.00 67.88 85 THR A N 1
ATOM 647 C CA . THR A 1 85 ? 4.862 3.558 -2.028 1.00 67.88 85 THR A CA 1
ATOM 648 C C . THR A 1 85 ? 4.899 2.034 -1.976 1.00 67.88 85 THR A C 1
ATOM 650 O O . THR A 1 85 ? 5.290 1.373 -2.936 1.00 67.88 85 THR A O 1
ATOM 653 N N . ALA A 1 86 ? 4.519 1.472 -0.828 1.00 73.25 86 ALA A N 1
ATOM 654 C CA . ALA A 1 86 ? 4.319 0.035 -0.687 1.00 73.25 86 ALA A CA 1
ATOM 655 C C . ALA A 1 86 ? 3.093 -0.406 -1.511 1.00 73.25 86 ALA A C 1
ATOM 657 O O . ALA A 1 86 ? 2.133 0.367 -1.623 1.00 73.25 86 ALA A O 1
ATOM 658 N N . PRO A 1 87 ? 3.092 -1.627 -2.079 1.00 80.69 87 PRO A N 1
ATOM 659 C CA . PRO A 1 87 ? 1.907 -2.147 -2.745 1.00 80.69 87 PRO A CA 1
ATOM 660 C C . PRO A 1 87 ? 0.754 -2.263 -1.745 1.00 80.69 87 PRO A C 1
ATOM 662 O O . PRO A 1 87 ? 0.950 -2.587 -0.572 1.00 80.69 87 PRO A O 1
ATOM 665 N N . VAL A 1 88 ? -0.463 -1.998 -2.215 1.00 87.69 88 VAL A N 1
ATOM 666 C CA . VAL A 1 88 ? -1.663 -2.144 -1.388 1.00 87.69 88 VAL A CA 1
ATOM 667 C C . VAL A 1 88 ? -1.995 -3.627 -1.290 1.00 87.69 88 VAL A C 1
ATOM 669 O O . VAL A 1 88 ? -1.998 -4.321 -2.301 1.00 87.69 88 VAL A O 1
ATOM 672 N N . LEU A 1 89 ? -2.280 -4.125 -0.092 1.00 91.56 89 LEU A N 1
ATOM 673 C CA . LEU A 1 89 ? -2.719 -5.504 0.106 1.00 91.56 89 LEU A CA 1
ATOM 674 C C . LEU A 1 89 ? -4.241 -5.549 0.233 1.00 91.56 89 LEU A C 1
ATOM 676 O O . LEU A 1 89 ? -4.827 -4.752 0.964 1.00 91.56 89 LEU A O 1
ATOM 680 N N . ILE A 1 90 ? -4.870 -6.480 -0.479 1.00 92.44 90 ILE A N 1
ATOM 681 C CA . ILE A 1 90 ? -6.302 -6.761 -0.376 1.00 92.44 90 ILE A CA 1
ATOM 682 C C . ILE A 1 90 ? -6.457 -8.092 0.342 1.00 92.44 90 ILE A C 1
ATOM 684 O O . ILE A 1 90 ? -5.914 -9.100 -0.108 1.00 92.44 90 ILE A O 1
ATOM 688 N N . LEU A 1 91 ? -7.220 -8.076 1.431 1.00 94.06 91 LEU A N 1
ATOM 689 C CA . LEU A 1 91 ? -7.586 -9.251 2.204 1.00 94.06 91 LEU A CA 1
ATOM 690 C C . LEU A 1 91 ? -9.097 -9.492 2.078 1.00 94.06 91 LEU A C 1
ATOM 692 O O . LEU A 1 91 ? -9.893 -8.677 2.535 1.00 94.06 91 LEU A O 1
ATOM 696 N N . ASP A 1 92 ? -9.478 -10.617 1.479 1.00 94.44 92 ASP A N 1
ATOM 697 C CA . ASP A 1 92 ? -10.857 -11.100 1.334 1.00 94.44 92 ASP A CA 1
ATOM 698 C C . ASP A 1 92 ? -11.048 -12.393 2.142 1.00 94.44 92 ASP A C 1
ATOM 700 O O . ASP A 1 92 ? -11.251 -13.484 1.610 1.00 94.44 92 ASP A O 1
ATOM 704 N N . ASN A 1 93 ? -10.897 -12.281 3.463 1.00 94.50 93 ASN A N 1
ATOM 705 C CA . ASN A 1 93 ? -11.209 -13.348 4.409 1.00 94.50 93 ASN A CA 1
ATOM 706 C C . ASN A 1 93 ? -11.921 -12.748 5.629 1.00 94.50 93 ASN A C 1
ATOM 708 O O . ASN A 1 93 ? -11.260 -12.102 6.444 1.00 94.50 93 ASN A O 1
ATOM 712 N N . PRO A 1 94 ? -13.236 -12.980 5.798 1.00 93.81 94 PRO A N 1
ATOM 713 C CA . PRO A 1 94 ? -14.004 -12.382 6.885 1.00 93.81 94 PRO A CA 1
ATOM 714 C C . PRO A 1 94 ? -13.444 -12.675 8.278 1.00 93.81 94 PRO A C 1
ATOM 716 O O . PRO A 1 94 ? -13.441 -11.785 9.120 1.00 93.81 94 PRO A O 1
ATOM 719 N N . ARG A 1 95 ? -12.927 -13.890 8.515 1.00 96.38 95 ARG A N 1
ATOM 720 C CA . ARG A 1 95 ? -12.384 -14.276 9.828 1.00 96.38 95 ARG A CA 1
ATOM 721 C C . ARG A 1 95 ? -11.095 -13.529 10.150 1.00 96.38 95 ARG A C 1
ATOM 723 O O . ARG A 1 95 ? -10.935 -13.051 11.263 1.00 96.38 95 ARG A O 1
ATOM 730 N N . GLU A 1 96 ? -10.197 -13.417 9.173 1.00 95.62 96 GLU A N 1
ATOM 731 C CA . GLU A 1 96 ? -8.937 -12.682 9.344 1.00 95.62 96 GLU A CA 1
ATOM 732 C C . GLU A 1 96 ? -9.198 -11.176 9.477 1.00 95.62 96 GLU A C 1
ATOM 734 O O . GLU A 1 96 ? -8.586 -10.506 10.299 1.00 95.62 96 GLU A O 1
ATOM 739 N N . VAL A 1 97 ? -10.150 -10.638 8.708 1.00 94.56 97 VAL A N 1
ATOM 740 C CA . VAL A 1 97 ? -10.558 -9.231 8.816 1.00 94.56 97 VAL A CA 1
ATOM 741 C C . VAL A 1 97 ? -11.154 -8.944 10.195 1.00 94.56 97 VAL A C 1
ATOM 743 O O . VAL A 1 97 ? -10.785 -7.954 10.822 1.00 94.56 97 VAL A O 1
ATOM 746 N N . GLU A 1 98 ? -12.040 -9.806 10.695 1.00 96.25 98 GLU A N 1
ATOM 747 C CA . GLU A 1 98 ? -12.604 -9.682 12.040 1.00 96.25 98 GLU A CA 1
ATOM 748 C C . GLU A 1 98 ? -11.512 -9.747 13.118 1.00 96.25 98 GLU A C 1
ATOM 750 O O . GLU A 1 98 ? -11.494 -8.911 14.023 1.00 96.25 98 GLU A O 1
ATOM 755 N N . ASP A 1 99 ? -10.568 -10.682 13.001 1.00 96.69 99 ASP A N 1
ATOM 756 C CA . ASP A 1 99 ? -9.441 -10.802 13.929 1.00 96.69 99 ASP A CA 1
ATOM 757 C C . ASP A 1 99 ? -8.566 -9.538 13.939 1.00 96.69 99 ASP A C 1
ATOM 759 O O . ASP A 1 99 ? -8.261 -8.988 15.003 1.00 96.69 99 ASP A O 1
ATOM 763 N N . ILE A 1 100 ? -8.251 -9.004 12.755 1.00 95.06 100 ILE A N 1
ATOM 764 C CA . ILE A 1 100 ? -7.499 -7.755 12.607 1.00 95.06 100 ILE A CA 1
ATOM 765 C C . ILE A 1 100 ? -8.229 -6.587 13.276 1.00 95.06 100 ILE A C 1
ATOM 767 O O . ILE A 1 100 ? -7.622 -5.825 14.031 1.00 95.06 100 ILE A O 1
ATOM 771 N N . LEU A 1 101 ? -9.532 -6.450 13.035 1.00 92.94 101 LEU A N 1
ATOM 772 C CA . LEU A 1 101 ? -10.320 -5.321 13.532 1.00 92.94 101 LEU A CA 1
ATOM 773 C C . LEU A 1 101 ? -10.610 -5.402 15.037 1.00 92.94 101 LEU A C 1
ATOM 775 O O . LEU A 1 101 ? -10.612 -4.374 15.717 1.00 92.94 101 LEU A O 1
ATOM 779 N N . LEU A 1 102 ? -10.860 -6.598 15.573 1.00 95.50 102 LEU A N 1
ATOM 780 C CA . LEU A 1 102 ? -11.287 -6.768 16.964 1.00 95.50 102 LEU A CA 1
ATOM 781 C C . LEU A 1 102 ? -10.130 -7.079 17.914 1.00 95.50 102 LEU A C 1
ATOM 783 O O . LEU A 1 102 ? -10.149 -6.622 19.058 1.00 95.50 102 LEU A O 1
ATOM 787 N N . ARG A 1 103 ? -9.124 -7.841 17.467 1.00 96.31 103 ARG A N 1
ATOM 788 C CA . ARG A 1 103 ? -8.058 -8.371 18.338 1.00 96.31 103 ARG A CA 1
ATOM 789 C C . ARG A 1 103 ? -6.695 -7.752 18.060 1.00 96.31 103 ARG A C 1
ATOM 791 O O . ARG A 1 103 ? -5.942 -7.521 19.004 1.00 96.31 103 ARG A O 1
ATOM 798 N N . ARG A 1 104 ? -6.399 -7.423 16.799 1.00 95.12 104 ARG A N 1
ATOM 799 C CA . ARG A 1 104 ? -5.088 -6.904 16.357 1.00 95.12 104 ARG A CA 1
ATOM 800 C C . ARG A 1 104 ? -5.129 -5.448 15.889 1.00 95.12 104 ARG A C 1
ATOM 802 O O . ARG A 1 104 ? -4.236 -4.981 15.188 1.00 95.12 104 ARG A O 1
ATOM 809 N N . ASN A 1 105 ? -6.116 -4.680 16.344 1.00 88.75 105 ASN A N 1
ATOM 810 C CA . ASN A 1 105 ? -6.301 -3.275 15.957 1.00 88.75 105 ASN A CA 1
ATOM 811 C C . ASN A 1 105 ? -5.156 -2.325 16.359 1.00 88.75 105 ASN A C 1
ATOM 813 O O . ASN A 1 105 ? -5.164 -1.165 15.963 1.00 88.75 105 ASN A O 1
ATOM 817 N N . LYS A 1 106 ? -4.185 -2.796 17.152 1.00 90.25 106 LYS A N 1
ATOM 818 C CA . LYS A 1 106 ? -2.962 -2.059 17.505 1.00 90.25 106 LYS A CA 1
ATOM 819 C C . LYS A 1 106 ? -1.789 -2.346 16.566 1.00 90.25 106 LYS A C 1
ATOM 821 O O . LYS A 1 106 ? -0.811 -1.609 16.609 1.00 90.25 106 LYS A O 1
ATOM 826 N N . GLU A 1 107 ? -1.860 -3.410 15.768 1.00 92.81 107 GLU A N 1
ATOM 827 C CA . GLU A 1 107 ? -0.819 -3.768 14.792 1.00 92.81 107 GLU A CA 1
ATOM 828 C C . GLU A 1 107 ? -0.929 -2.943 13.508 1.00 92.81 107 GLU A C 1
ATOM 830 O O . GLU A 1 107 ? 0.065 -2.729 12.818 1.00 92.81 107 GLU A O 1
ATOM 835 N N . PHE A 1 108 ? -2.135 -2.462 13.204 1.00 90.69 108 PHE A N 1
ATOM 836 C CA . PHE A 1 108 ? -2.436 -1.693 12.007 1.00 90.69 108 PHE A CA 1
ATOM 837 C C . PHE A 1 108 ? -2.936 -0.303 12.388 1.00 90.69 108 PHE A C 1
ATOM 839 O O . PHE A 1 108 ? -3.712 -0.143 13.327 1.00 90.69 108 PHE A O 1
ATOM 846 N N . ASP A 1 109 ? -2.511 0.699 11.625 1.00 90.56 109 ASP A N 1
ATOM 847 C CA . ASP A 1 109 ? -3.045 2.057 11.705 1.00 90.56 109 ASP A CA 1
ATOM 848 C C . ASP A 1 109 ? -3.791 2.403 10.407 1.00 90.56 109 ASP A C 1
ATOM 850 O O . ASP A 1 109 ? -3.874 1.607 9.466 1.00 90.56 109 ASP A O 1
ATOM 854 N N . GLN A 1 110 ? -4.348 3.607 10.349 1.00 85.88 110 GLN A N 1
ATOM 855 C CA . GLN A 1 110 ? -5.037 4.120 9.179 1.00 85.88 110 GLN A CA 1
ATOM 856 C C . GLN A 1 110 ? -4.136 4.140 7.934 1.00 85.88 110 GLN A C 1
ATOM 858 O O . GLN A 1 110 ? -2.944 4.442 7.986 1.00 85.88 110 GLN A O 1
ATOM 863 N N . SER A 1 111 ? -4.742 3.835 6.782 1.00 85.81 111 SER A N 1
ATOM 864 C CA . SER A 1 111 ? -4.074 3.808 5.480 1.00 85.81 111 SER A CA 1
ATOM 865 C C . SER A 1 111 ? -3.322 5.111 5.202 1.00 85.81 111 SER A C 1
ATOM 867 O O . SER A 1 111 ? -3.932 6.168 5.043 1.00 85.81 111 SER A O 1
ATOM 869 N N . THR A 1 112 ? -2.001 5.015 5.044 1.00 84.25 112 THR A N 1
ATOM 870 C CA . THR A 1 112 ? -1.139 6.147 4.674 1.00 84.25 112 THR A CA 1
ATOM 871 C C . THR A 1 112 ? -1.544 6.764 3.338 1.00 84.25 112 THR A C 1
ATOM 873 O O . THR A 1 112 ? -1.522 7.984 3.203 1.00 84.25 112 THR A O 1
ATOM 876 N N . LEU A 1 113 ? -1.981 5.941 2.379 1.00 81.06 113 LEU A N 1
ATOM 877 C CA . LEU A 1 113 ? -2.513 6.392 1.093 1.00 81.06 113 LEU A CA 1
ATOM 878 C C . LEU A 1 113 ? -3.755 7.269 1.298 1.00 81.06 113 LEU A C 1
ATOM 880 O O . LEU A 1 113 ? -3.836 8.366 0.750 1.00 81.06 113 LEU A O 1
ATOM 884 N N . THR A 1 114 ? -4.697 6.818 2.130 1.00 85.00 114 THR A N 1
ATOM 885 C CA . THR A 1 114 ? -5.919 7.581 2.436 1.00 85.00 114 THR A CA 1
ATOM 886 C C . THR A 1 114 ? -5.568 8.898 3.127 1.00 85.00 114 THR A C 1
ATOM 888 O O . THR A 1 114 ? -5.987 9.965 2.683 1.00 85.00 114 THR A O 1
ATOM 891 N N . THR A 1 115 ? -4.708 8.849 4.144 1.00 88.38 115 THR A N 1
ATOM 892 C CA . THR A 1 115 ? -4.219 10.033 4.858 1.00 88.38 115 THR A CA 1
ATOM 893 C C . THR A 1 115 ? -3.571 11.041 3.901 1.00 88.38 115 THR A C 1
ATOM 895 O O . THR A 1 115 ? -3.888 12.228 3.944 1.00 88.38 115 THR A O 1
ATOM 898 N N . GLN A 1 116 ? -2.714 10.597 2.978 1.00 85.19 116 GLN A N 1
ATOM 899 C CA . GLN A 1 116 ? -2.066 11.470 1.990 1.00 85.19 116 GLN A CA 1
ATOM 900 C C . GLN A 1 116 ? -3.057 12.122 1.020 1.00 85.19 116 GLN A C 1
ATOM 902 O O . GLN A 1 116 ? -2.895 13.299 0.695 1.00 85.19 116 GLN A O 1
ATOM 907 N N . LEU A 1 117 ? -4.084 11.390 0.579 1.00 85.81 117 LEU A N 1
ATOM 908 C CA . LEU A 1 117 ? -5.116 11.933 -0.308 1.00 85.81 117 LEU A CA 1
ATOM 909 C C . LEU A 1 117 ? -5.963 13.007 0.380 1.00 85.81 117 LEU A C 1
ATOM 911 O O . LEU A 1 117 ? -6.254 14.040 -0.222 1.00 85.81 117 LEU A O 1
ATOM 915 N N . PHE A 1 118 ? -6.354 12.781 1.635 1.00 89.62 118 PHE A N 1
ATOM 916 C CA . PHE A 1 118 ? -7.340 13.631 2.301 1.00 89.62 118 PHE A CA 1
ATOM 917 C C . PHE A 1 118 ? -6.750 14.720 3.197 1.00 89.62 118 PHE A C 1
ATOM 919 O O . PHE A 1 118 ? -7.396 15.747 3.373 1.00 89.62 118 PHE A O 1
ATOM 926 N N . SER A 1 119 ? -5.528 14.567 3.709 1.00 89.25 119 SER A N 1
ATOM 927 C CA . SER A 1 119 ? -4.875 15.544 4.608 1.00 89.25 119 SER A CA 1
ATOM 928 C C . SER A 1 119 ? -4.797 16.965 4.058 1.00 89.25 119 SER A C 1
ATOM 930 O O . SER A 1 119 ? -4.859 17.917 4.828 1.00 89.25 119 SER A O 1
ATOM 932 N N . LYS A 1 120 ? -4.707 17.139 2.736 1.00 90.12 120 LYS A N 1
ATOM 933 C CA . LYS A 1 120 ? -4.675 18.476 2.121 1.00 90.12 120 LYS A CA 1
ATOM 934 C C . LYS A 1 120 ? -6.048 19.135 2.005 1.00 90.12 120 LYS A C 1
ATOM 936 O O . LYS A 1 120 ? -6.120 20.353 1.913 1.00 90.12 120 LYS A O 1
ATOM 941 N N . ILE A 1 121 ? -7.115 18.340 1.969 1.00 94.19 121 ILE A N 1
ATOM 942 C CA . ILE A 1 121 ? -8.485 18.814 1.728 1.00 94.19 121 ILE A CA 1
ATOM 943 C C . ILE A 1 121 ? -9.245 18.912 3.054 1.00 94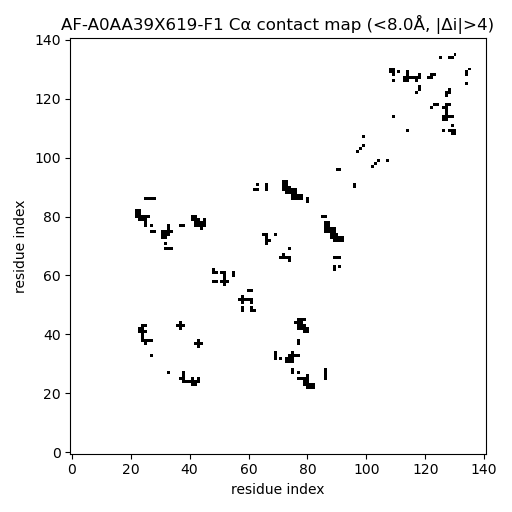.19 121 ILE A C 1
ATOM 945 O O . ILE A 1 121 ? -9.948 19.882 3.309 1.00 94.19 121 ILE A O 1
ATOM 949 N N . LEU A 1 122 ? -9.080 17.905 3.911 1.00 93.50 122 LEU A N 1
ATOM 950 C CA . LEU A 1 122 ? -9.766 17.739 5.187 1.00 93.50 122 LEU A CA 1
ATOM 951 C C . LEU A 1 122 ? -8.745 17.419 6.295 1.00 93.50 122 LEU A C 1
ATOM 953 O O . LEU A 1 122 ? -8.788 16.327 6.862 1.00 93.50 122 LEU A O 1
ATOM 957 N N . PRO A 1 123 ? -7.825 18.344 6.629 1.00 89.44 123 PRO A N 1
ATOM 958 C CA . PRO A 1 123 ? -6.698 18.072 7.532 1.00 89.44 123 PRO A CA 1
ATOM 959 C C . PRO A 1 123 ? -7.118 17.579 8.924 1.00 89.44 123 PRO A C 1
ATOM 961 O O . PRO A 1 123 ? -6.427 16.764 9.526 1.00 89.44 123 PRO A O 1
ATOM 964 N N . ASN A 1 124 ? -8.274 18.034 9.414 1.00 90.56 124 ASN A N 1
ATOM 965 C CA . ASN A 1 124 ? -8.783 17.708 10.750 1.00 90.56 124 ASN A CA 1
ATOM 966 C C . ASN A 1 124 ? -9.821 16.573 10.745 1.00 90.56 124 ASN A C 1
ATOM 968 O O . ASN A 1 124 ? -10.364 16.222 11.796 1.00 90.56 124 ASN A O 1
ATOM 972 N N . ALA A 1 125 ? -10.130 15.988 9.583 1.00 91.25 125 ALA A N 1
ATOM 973 C CA . ALA A 1 125 ? -11.015 14.832 9.529 1.00 91.25 125 ALA A CA 1
ATOM 974 C C . ALA A 1 125 ? -10.287 13.596 10.059 1.00 91.25 125 ALA A C 1
ATOM 976 O O . ALA A 1 125 ? -9.107 13.394 9.779 1.00 91.25 125 ALA A O 1
ATOM 977 N N . THR A 1 126 ? -10.999 12.729 10.783 1.00 91.25 126 THR A N 1
ATOM 978 C CA . THR A 1 126 ? -10.432 11.466 11.283 1.00 91.25 126 THR A CA 1
ATOM 979 C C . THR A 1 126 ? -9.831 10.634 10.157 1.00 91.25 126 THR 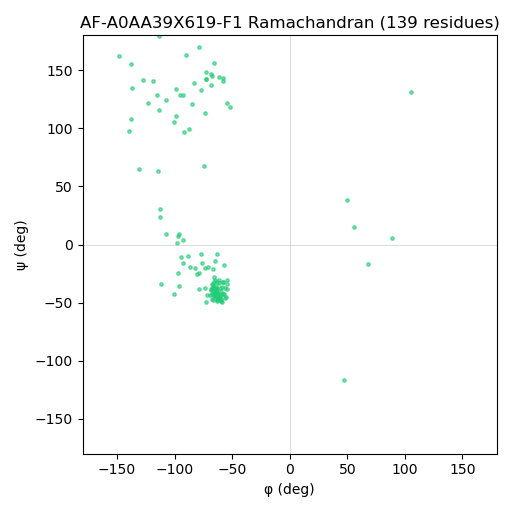A C 1
ATOM 981 O O . THR A 1 126 ? -8.763 10.076 10.332 1.00 91.25 126 THR A O 1
ATOM 984 N N . LEU A 1 127 ? -10.469 10.613 8.981 1.00 89.19 127 LEU A N 1
ATOM 985 C CA . LEU A 1 127 ? -10.002 9.851 7.820 1.00 89.19 127 LEU A CA 1
ATOM 986 C C . LEU A 1 127 ? -8.654 10.315 7.238 1.00 89.19 127 LEU A C 1
ATOM 988 O O . LEU A 1 127 ? -8.054 9.609 6.431 1.00 89.19 127 LEU A O 1
ATOM 992 N N . ALA A 1 128 ? -8.202 11.504 7.631 1.00 91.69 128 ALA A N 1
ATOM 993 C CA . ALA A 1 128 ? -6.975 12.129 7.171 1.00 91.69 128 ALA A CA 1
ATOM 994 C C . ALA A 1 128 ? -5.865 12.134 8.236 1.00 91.69 128 ALA A C 1
ATOM 996 O O . ALA A 1 128 ? -4.846 12.797 8.045 1.00 91.69 128 ALA A O 1
ATOM 997 N N . GLN A 1 129 ? -6.058 11.434 9.358 1.00 91.31 129 GLN A N 1
ATOM 998 C CA . GLN A 1 129 ? -5.152 11.448 10.503 1.00 91.31 129 GLN A CA 1
ATOM 999 C C . GLN A 1 129 ? -4.746 10.028 10.905 1.00 91.31 129 GLN A C 1
ATOM 1001 O O . GLN A 1 129 ? -5.555 9.110 10.900 1.00 91.31 129 GLN A O 1
ATOM 1006 N N . LEU A 1 130 ? -3.484 9.857 11.296 1.00 90.81 130 LEU A N 1
ATOM 1007 C CA . LEU A 1 130 ? -3.007 8.629 11.942 1.00 90.81 130 LEU A CA 1
ATOM 1008 C C . LEU A 1 130 ? -3.411 8.601 13.424 1.00 90.81 130 LEU A C 1
ATOM 1010 O O . LEU A 1 130 ? -3.842 9.621 13.971 1.00 90.81 130 LEU A O 1
ATOM 1014 N N . THR A 1 131 ? -3.239 7.462 14.102 1.00 89.50 131 THR A N 1
ATOM 1015 C CA . THR A 1 131 ? -3.627 7.283 15.514 1.00 89.50 131 THR A CA 1
ATOM 1016 C C . THR A 1 131 ? -2.661 7.988 16.478 1.00 89.50 131 THR A C 1
ATOM 1018 O O . THR A 1 131 ? -1.939 7.381 17.270 1.00 89.50 131 THR A O 1
ATOM 1021 N N . THR A 1 132 ? -2.666 9.318 16.439 1.00 90.62 132 THR A N 1
ATOM 1022 C CA . THR A 1 132 ? -1.851 10.202 17.277 1.00 90.62 132 THR A CA 1
ATOM 1023 C C . THR A 1 132 ? -2.568 10.568 18.588 1.00 90.62 132 THR A C 1
ATOM 1025 O O . THR A 1 132 ? -3.789 10.402 18.705 1.00 90.62 132 THR A O 1
ATOM 1028 N N . PRO A 1 133 ? -1.852 11.076 19.613 1.00 91.50 133 PRO A N 1
ATOM 1029 C CA . PRO A 1 133 ? -2.483 11.596 20.830 1.00 91.50 133 PRO A CA 1
ATOM 1030 C C . PRO A 1 133 ? -3.545 12.670 20.554 1.00 91.50 133 PRO A C 1
ATOM 1032 O O . PRO A 1 133 ? -4.565 12.709 21.239 1.00 91.50 133 PRO A O 1
ATOM 1035 N N . GLN A 1 134 ? -3.338 13.489 19.520 1.00 89.88 134 GLN A N 1
ATOM 1036 C CA . GLN A 1 134 ? -4.272 14.521 19.075 1.00 89.88 134 GLN A CA 1
ATOM 1037 C C . GLN A 1 134 ? -5.586 13.900 18.593 1.00 89.88 134 GLN A C 1
ATOM 1039 O O . GLN A 1 134 ? -6.652 14.284 19.071 1.00 89.88 134 GLN A O 1
ATOM 1044 N N . LEU A 1 135 ? -5.518 12.876 17.733 1.00 91.44 135 LEU A N 1
ATOM 1045 C CA . LEU A 1 135 ? -6.717 12.185 17.259 1.00 91.44 135 LEU A CA 1
ATOM 1046 C C . LEU A 1 135 ? -7.457 11.481 18.406 1.00 91.44 135 LEU A C 1
ATOM 1048 O O . LEU A 1 135 ? -8.687 11.477 18.455 1.00 91.44 135 LEU A O 1
ATOM 1052 N N . LYS A 1 136 ? -6.720 10.903 19.362 1.00 90.81 136 LYS A N 1
ATOM 1053 C CA . LYS A 1 136 ? -7.316 10.293 20.562 1.00 90.81 136 LYS A CA 1
ATOM 1054 C C . LYS A 1 136 ? -8.044 11.322 21.425 1.00 90.81 136 LYS A C 1
ATOM 1056 O O . LYS A 1 136 ? -9.089 10.992 21.971 1.00 90.81 136 LYS A O 1
ATOM 1061 N N . ALA A 1 137 ? -7.513 12.537 21.552 1.00 92.75 137 ALA A N 1
ATOM 1062 C CA . ALA A 1 137 ? -8.189 13.624 22.254 1.00 92.75 137 ALA A CA 1
ATOM 1063 C C . ALA A 1 137 ? -9.454 14.074 21.505 1.00 92.75 137 ALA A C 1
ATOM 1065 O O . ALA A 1 137 ? -10.499 14.220 22.128 1.00 92.75 137 ALA A O 1
ATOM 1066 N N . GLN A 1 138 ? -9.387 14.195 20.174 1.00 92.31 138 GLN A N 1
ATOM 1067 C CA . GLN A 1 138 ? -10.527 14.575 19.333 1.00 92.31 138 GLN A CA 1
ATOM 1068 C C . GLN A 1 138 ? -11.702 13.591 19.446 1.00 92.31 138 GLN A C 1
ATOM 1070 O O . GLN A 1 138 ? -12.844 14.024 19.493 1.00 92.31 138 GLN A O 1
ATOM 1075 N N . LYS A 1 139 ? -11.436 12.279 19.515 1.00 89.44 139 LYS A N 1
ATOM 1076 C CA . LYS A 1 139 ? -12.472 11.231 19.628 1.00 89.44 139 LYS A CA 1
ATOM 1077 C C . LYS A 1 139 ? -13.083 11.074 21.030 1.00 89.44 139 LYS A C 1
ATOM 1079 O O . LYS A 1 139 ? -13.981 10.257 21.196 1.00 89.44 139 LYS A O 1
ATOM 1084 N N . ARG A 1 140 ? -12.532 11.743 22.048 1.00 88.88 140 ARG A N 1
ATOM 1085 C CA . ARG A 1 140 ? -13.038 11.683 23.434 1.00 88.88 140 ARG A CA 1
ATOM 1086 C C . ARG A 1 140 ? -14.140 12.704 23.713 1.00 88.88 140 ARG A C 1
ATOM 1088 O O . ARG A 1 140 ? -14.822 12.551 24.722 1.00 88.88 140 ARG A O 1
ATOM 1095 N N . LEU A 1 141 ? -14.230 13.739 22.879 1.00 56.47 141 LEU A N 1
ATOM 1096 C CA . LEU A 1 141 ? -15.298 14.738 22.879 1.00 56.47 141 LEU A CA 1
ATOM 1097 C C . LEU A 1 141 ? -16.546 14.157 22.210 1.00 56.47 141 LEU A C 1
ATOM 1099 O O . LEU A 1 141 ? -17.648 14.487 22.692 1.00 56.47 141 LEU A O 1
#

Organism: NCBI:txid314043

Radius of gyration: 20.47 Å; Cα contacts (8 Å, |Δi|>4): 164; chains: 1; bounding box: 56×37×55 Å

Foldseek 3Di:
DVVVVVVVVVVVVVVVVVVVVQQLFDDADPPAAEDPVQRVPSQRCVVVLVVVCVVVVHSPVSVCVVCVVRVHQKHWDGGTGDDPDHTDIHGNDPVVVCCCVPPVVVVDWQDPVQLVVCCVPPVPDPSNDTPDPVSVVVVVD

pLDDT: mean 87.78, std 7.83, range [56.47, 96.69]

Solvent-accessible surface area (backbone atoms only — not comparable to full-atom values): 8088 Å² total; per-residue (Å²): 109,71,67,59,52,53,51,53,52,52,52,52,51,53,52,50,51,52,54,54,56,60,49,31,31,39,73,80,66,82,98,53,51,59,63,75,74,27,50,81,26,58,48,27,44,46,67,57,33,50,55,42,12,67,74,66,77,34,53,67,59,37,57,58,47,48,26,65,75,68,74,31,47,54,29,46,48,41,64,45,25,53,91,90,57,76,66,44,75,47,75,69,42,72,68,60,50,49,44,38,66,74,74,39,51,84,83,53,75,62,58,65,69,50,20,64,69,31,32,84,79,39,56,87,40,72,76,19,46,61,94,41,76,65,51,56,54,63,74,71,111

Sequence (141 aa):
MASTILITILTLLIAFTTYLFKRLFPVPLPAIPHDVASVHRPFGEAPRVKSLGQRTHETSAAVVAQCRKLSSPLVQFLITSLPGTAPVLILDNPREVEDILLRRNKEFDQSTLTTQLFSKILPNATLAQLTTPQLKAQKRL